Protein AF-R1EE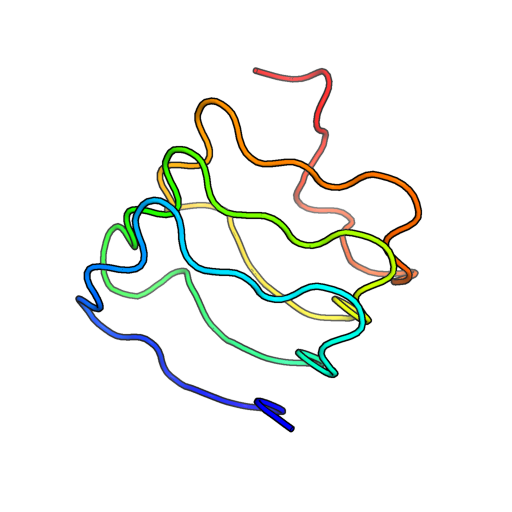11-F1 (afdb_monomer_lite)

Sequence (75 aa):
AFKGAQLLRADVRNADFTRADLRGADFTSAKADLTGASFKEAHIAGVDFREAAVQGVDFSGCFGKDAALFDPTAI

Organism: Emiliania huxleyi (NCBI:txid2903)

InterPro domains:
  IPR001646 Pentapeptide repeat [PF00805] (2-30)
  IPR001646 Pentapeptide repeat [PF00805] (32-61)
  IPR051082 Pentapeptide repeat and BTB/POZ domain-c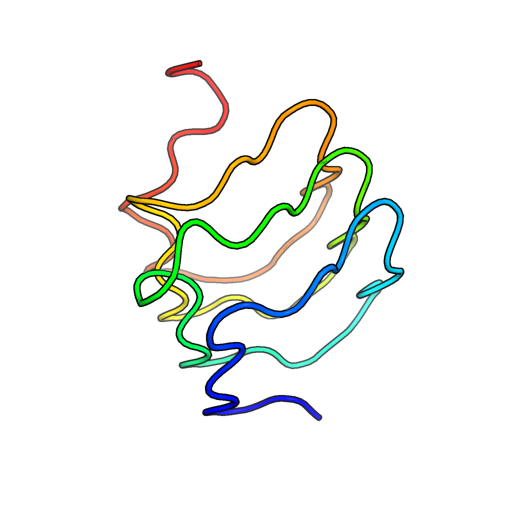ontaining protein [PTHR14136] (4-62)

Secondary structure (DSSP, 8-state):
--TT-B-TT-B-TT-B-TT-B-TT-B-TTTT-B-TT-B-TT-B-TT-B-TTSB-TT-B-TT-B-TT-TT--TT--

Radius of gyration: 10.7 Å; chains: 1; bounding box: 21×23×24 Å

Foldseek 3Di:
DCDQPACAQPAQDLPECAQNEHALHEPAHHQHEPHNYECHLYAQANYDCQRHNCHNYHCHNYDYPRPVNDDVVVD

Structure (mmCIF, N/CA/C/O backbone):
data_AF-R1EE11-F1
#
_entry.id   AF-R1EE11-F1
#
loop_
_atom_site.group_PDB
_atom_site.id
_atom_site.type_symbol
_atom_site.label_atom_id
_atom_site.label_alt_id
_atom_site.label_comp_id
_atom_site.label_asym_id
_atom_site.label_entity_id
_atom_site.label_seq_id
_atom_site.pdbx_PDB_ins_code
_atom_site.Cartn_x
_atom_site.Cartn_y
_atom_site.Cartn_z
_atom_site.occupancy
_atom_site.B_iso_or_equiv
_atom_site.auth_seq_id
_atom_site.auth_comp_id
_atom_site.auth_asym_id
_atom_site.auth_atom_id
_atom_site.pdbx_PDB_model_num
ATOM 1 N N . ALA A 1 1 ? -11.432 -6.252 -6.728 1.00 54.69 1 ALA A N 1
ATOM 2 C CA . ALA A 1 1 ? -10.139 -6.961 -6.648 1.00 54.69 1 ALA A CA 1
ATOM 3 C C . ALA A 1 1 ? -9.139 -6.178 -7.484 1.00 54.69 1 ALA A C 1
ATOM 5 O O . ALA A 1 1 ? -9.394 -5.988 -8.664 1.00 54.69 1 ALA A O 1
ATOM 6 N N . PHE A 1 2 ? -8.067 -5.684 -6.870 1.00 60.28 2 PHE A N 1
ATOM 7 C CA . PHE A 1 2 ? -7.033 -4.843 -7.492 1.00 60.28 2 PHE A CA 1
ATOM 8 C C . PHE A 1 2 ? -5.733 -5.632 -7.718 1.00 60.28 2 PHE A C 1
ATOM 10 O O . PHE A 1 2 ? -4.640 -5.076 -7.753 1.00 60.28 2 PHE A O 1
ATOM 17 N N . LYS A 1 3 ? -5.846 -6.958 -7.840 1.00 66.31 3 LYS A N 1
ATOM 18 C CA . LYS A 1 3 ? -4.717 -7.861 -8.052 1.00 66.31 3 LYS A CA 1
ATOM 19 C C . LYS A 1 3 ? -3.956 -7.449 -9.318 1.00 66.31 3 LYS A C 1
ATOM 21 O O . LYS A 1 3 ? -4.536 -7.474 -10.401 1.00 66.31 3 LYS A O 1
ATOM 26 N N . GLY A 1 4 ? -2.681 -7.087 -9.182 1.00 62.28 4 GLY A N 1
ATOM 27 C CA . GLY A 1 4 ? -1.857 -6.625 -10.307 1.00 62.28 4 GLY A CA 1
ATOM 28 C C . GLY A 1 4 ? -2.220 -5.241 -10.856 1.00 62.28 4 GLY A C 1
ATOM 29 O O . GLY A 1 4 ? -1.849 -4.927 -11.985 1.00 62.28 4 GLY A O 1
ATOM 30 N N . ALA A 1 5 ? -2.968 -4.422 -10.108 1.00 68.69 5 ALA A N 1
ATOM 31 C CA . ALA A 1 5 ? -3.262 -3.058 -10.527 1.00 68.69 5 ALA A CA 1
ATOM 32 C C . ALA A 1 5 ? -1.970 -2.227 -10.591 1.00 68.69 5 ALA A C 1
ATOM 34 O O . ALA A 1 5 ? -1.186 -2.214 -9.642 1.00 68.69 5 ALA A O 1
ATOM 35 N N . GLN A 1 6 ? -1.780 -1.521 -11.706 1.00 63.25 6 GLN A N 1
ATOM 36 C CA . GLN A 1 6 ? -0.754 -0.494 -11.856 1.00 63.25 6 GLN A CA 1
ATOM 37 C C . GLN A 1 6 ? -1.394 0.858 -11.545 1.00 63.25 6 GLN A C 1
ATOM 39 O O . GLN A 1 6 ? -2.124 1.408 -12.369 1.00 63.25 6 GLN A O 1
ATOM 44 N N . LEU A 1 7 ? -1.154 1.388 -10.346 1.00 65.44 7 LEU A N 1
ATOM 45 C CA . LEU A 1 7 ? -1.730 2.662 -9.892 1.00 65.44 7 LEU A CA 1
ATOM 46 C C . LEU A 1 7 ? -0.761 3.825 -10.146 1.00 65.44 7 LEU A C 1
ATOM 48 O O . LEU A 1 7 ? -0.491 4.671 -9.295 1.00 65.44 7 LEU A O 1
ATOM 52 N N . LEU A 1 8 ? -0.245 3.854 -11.374 1.00 62.81 8 LEU A N 1
ATOM 53 C CA . LEU A 1 8 ? 0.681 4.856 -11.887 1.00 62.81 8 LEU A CA 1
ATOM 54 C C . LEU A 1 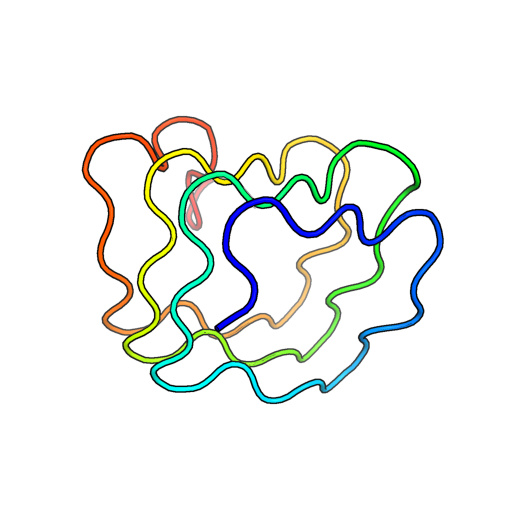8 ? 0.064 6.262 -11.807 1.00 62.81 8 LEU A C 1
ATOM 56 O O . LEU A 1 8 ? -0.837 6.597 -12.571 1.00 62.81 8 LEU A O 1
ATOM 60 N N . ARG A 1 9 ? 0.596 7.102 -10.918 1.00 60.03 9 ARG A N 1
ATOM 61 C CA . ARG A 1 9 ? 0.217 8.509 -10.681 1.00 60.03 9 ARG A CA 1
ATOM 62 C C . ARG A 1 9 ? -1.227 8.666 -10.210 1.00 60.03 9 ARG A C 1
ATOM 64 O O . ARG A 1 9 ? -1.822 9.724 -10.396 1.00 60.03 9 ARG A O 1
ATOM 71 N N . ALA A 1 10 ? -1.786 7.618 -9.609 1.00 65.31 10 ALA A N 1
ATOM 72 C CA . ALA A 1 10 ? -3.097 7.696 -8.999 1.00 65.31 10 ALA A CA 1
ATOM 73 C C . ALA A 1 10 ? -3.020 8.580 -7.745 1.00 65.31 10 ALA A C 1
ATOM 75 O O . ALA A 1 10 ? -2.204 8.342 -6.855 1.00 65.31 10 ALA A O 1
ATOM 76 N N . ASP A 1 11 ? -3.872 9.599 -7.689 1.00 68.44 11 ASP A N 1
ATOM 77 C CA . ASP A 1 11 ? -4.186 10.285 -6.442 1.00 68.44 11 ASP A CA 1
ATOM 78 C C . ASP A 1 11 ? -5.162 9.394 -5.667 1.00 68.44 11 ASP A C 1
ATOM 80 O O . ASP A 1 11 ? -6.334 9.275 -6.028 1.00 68.44 11 ASP A O 1
ATOM 84 N N . VAL A 1 12 ? -4.640 8.692 -4.664 1.00 78.62 12 VAL A N 1
ATOM 85 C CA . VAL A 1 12 ? -5.375 7.732 -3.826 1.00 78.62 12 VAL A CA 1
ATOM 86 C C . VAL A 1 12 ? -5.382 8.179 -2.363 1.00 78.62 12 VAL A C 1
ATOM 88 O O . VAL A 1 12 ? -5.530 7.367 -1.447 1.00 78.62 12 VAL A O 1
ATOM 91 N N . ARG A 1 13 ? -5.271 9.493 -2.137 1.00 83.50 13 ARG A N 1
ATOM 92 C CA . ARG A 1 13 ? -5.373 10.096 -0.808 1.00 83.50 13 ARG A CA 1
ATOM 93 C C . ARG A 1 13 ? -6.742 9.809 -0.204 1.00 83.50 13 ARG A C 1
ATOM 95 O O . ARG A 1 13 ? -7.767 10.008 -0.854 1.00 83.50 13 ARG A O 1
ATOM 102 N N . ASN A 1 14 ? -6.761 9.380 1.055 1.00 84.75 14 ASN A N 1
ATOM 103 C CA . ASN A 1 14 ? -7.971 8.984 1.786 1.00 84.75 14 ASN A CA 1
ATOM 104 C C . ASN A 1 14 ? -8.799 7.875 1.104 1.00 84.75 14 ASN A C 1
ATOM 106 O O . ASN A 1 14 ? -9.992 7.740 1.377 1.00 84.75 14 ASN A O 1
ATOM 110 N N . ALA A 1 15 ? -8.199 7.092 0.200 1.00 86.31 15 ALA A N 1
ATOM 111 C CA . ALA A 1 15 ? -8.885 5.974 -0.433 1.00 86.31 15 ALA A CA 1
ATOM 112 C C . ALA A 1 15 ? -9.154 4.847 0.576 1.00 86.31 15 ALA A C 1
ATOM 114 O O . ALA A 1 15 ? -8.321 4.538 1.429 1.00 86.31 15 ALA A O 1
ATOM 115 N N . ASP A 1 16 ? -10.313 4.201 0.448 1.00 88.62 16 ASP A N 1
ATOM 116 C CA . ASP A 1 16 ? -10.686 3.051 1.267 1.00 88.62 16 ASP A CA 1
ATOM 117 C C . ASP A 1 16 ? -10.422 1.741 0.506 1.00 88.62 16 ASP A C 1
ATOM 119 O O . ASP A 1 16 ? -11.120 1.389 -0.448 1.00 88.62 16 ASP A O 1
ATOM 123 N N . PHE A 1 17 ? -9.391 1.021 0.943 1.00 86.94 17 PHE A N 1
ATOM 124 C CA . PHE A 1 17 ? -9.028 -0.327 0.511 1.00 86.94 17 PHE A CA 1
ATOM 125 C C . PHE A 1 17 ? -9.318 -1.370 1.599 1.00 86.94 17 PHE A C 1
ATOM 127 O O . PHE A 1 17 ? -8.730 -2.457 1.587 1.00 86.94 17 PHE A O 1
ATOM 134 N N . THR A 1 18 ? -10.227 -1.079 2.533 1.00 89.19 18 THR A N 1
ATOM 135 C CA . THR A 1 18 ? -10.612 -2.012 3.593 1.00 89.19 18 THR A CA 1
ATOM 136 C C . THR A 1 18 ? -11.058 -3.343 2.987 1.00 89.19 18 THR A C 1
ATOM 138 O O . THR A 1 18 ? -11.950 -3.400 2.138 1.00 89.19 18 THR A O 1
ATOM 141 N N . ARG A 1 19 ? -10.420 -4.439 3.416 1.00 90.19 19 ARG A N 1
ATOM 142 C CA . ARG A 1 19 ? -10.654 -5.815 2.941 1.00 90.19 19 ARG A CA 1
ATOM 143 C C . ARG A 1 19 ? -10.418 -6.014 1.438 1.00 90.19 19 ARG A C 1
ATOM 145 O O . ARG A 1 19 ? -10.896 -6.992 0.856 1.00 90.19 19 ARG A O 1
ATOM 152 N N . ALA A 1 20 ? -9.678 -5.115 0.789 1.00 86.69 20 ALA A N 1
ATOM 153 C CA . ALA A 1 20 ? -9.345 -5.242 -0.622 1.00 86.69 20 ALA A CA 1
ATOM 154 C C . ALA A 1 20 ? -8.317 -6.357 -0.863 1.00 86.69 20 ALA A C 1
ATOM 156 O O . ALA A 1 20 ? -7.364 -6.544 -0.109 1.00 86.69 20 ALA A O 1
ATOM 157 N N . ASP A 1 21 ? -8.479 -7.072 -1.976 1.00 87.56 21 ASP A N 1
ATOM 158 C CA . ASP A 1 21 ? -7.445 -7.962 -2.502 1.00 87.56 21 ASP A CA 1
ATOM 159 C C . ASP A 1 21 ? -6.522 -7.184 -3.443 1.00 87.56 21 ASP A C 1
ATOM 161 O O . ASP A 1 21 ? -6.912 -6.869 -4.574 1.00 87.56 21 ASP A O 1
ATOM 165 N N . LEU A 1 22 ? -5.327 -6.866 -2.949 1.00 84.62 22 LEU A N 1
ATOM 166 C CA . LEU A 1 22 ? -4.288 -6.074 -3.608 1.00 84.62 22 LEU A CA 1
ATOM 167 C C . LEU A 1 22 ? -3.058 -6.916 -3.956 1.00 84.62 22 LEU A C 1
ATOM 169 O O . LEU A 1 22 ? -2.009 -6.368 -4.267 1.00 84.62 22 LEU A O 1
ATOM 173 N N . ARG A 1 23 ? -3.148 -8.249 -3.906 1.00 85.81 23 ARG A N 1
ATOM 174 C CA . ARG A 1 23 ? -1.980 -9.118 -4.108 1.00 85.81 23 ARG A CA 1
ATOM 175 C C . ARG A 1 23 ? -1.259 -8.796 -5.425 1.00 85.81 23 ARG A C 1
ATOM 177 O O . ARG A 1 23 ? -1.874 -8.819 -6.492 1.00 85.81 23 ARG A O 1
ATOM 184 N N . GLY A 1 24 ? 0.040 -8.515 -5.349 1.00 78.81 24 GLY A N 1
ATOM 185 C CA . GLY A 1 24 ? 0.869 -8.143 -6.501 1.00 78.81 24 GLY A CA 1
ATOM 186 C C . GLY A 1 24 ? 0.542 -6.789 -7.142 1.00 78.81 24 GLY A C 1
ATOM 187 O O . GLY A 1 24 ? 0.914 -6.583 -8.293 1.00 78.81 24 GLY A O 1
ATOM 188 N N . ALA A 1 25 ? -0.201 -5.903 -6.469 1.00 81.56 25 ALA A N 1
ATOM 189 C CA . ALA A 1 25 ? -0.373 -4.527 -6.928 1.00 81.56 25 ALA A CA 1
ATOM 190 C C . ALA A 1 25 ? 0.957 -3.762 -6.847 1.00 81.56 25 ALA A C 1
ATOM 192 O O . ALA A 1 25 ? 1.743 -3.963 -5.920 1.00 81.56 25 ALA A O 1
ATOM 193 N N . ASP A 1 26 ? 1.188 -2.876 -7.812 1.00 77.25 26 ASP A N 1
ATOM 194 C CA .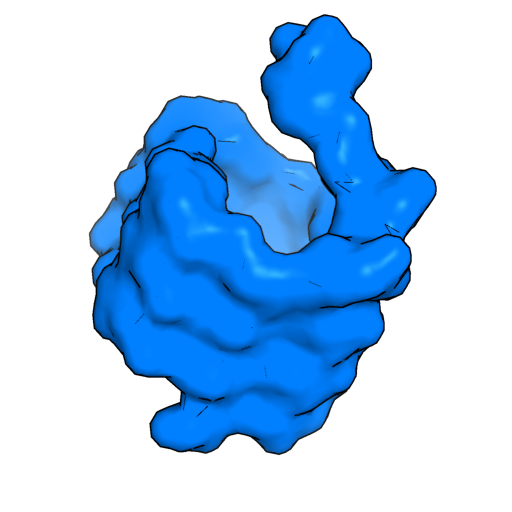 ASP A 1 26 ? 2.391 -2.050 -7.882 1.00 77.25 26 ASP A CA 1
ATOM 195 C C . ASP A 1 26 ? 2.038 -0.583 -7.592 1.00 77.25 26 ASP A C 1
ATOM 197 O O . ASP A 1 26 ? 1.329 0.061 -8.375 1.00 77.25 26 ASP A O 1
ATOM 201 N N . PHE A 1 27 ? 2.542 -0.068 -6.464 1.00 75.31 27 PHE A N 1
ATOM 202 C CA . PHE A 1 27 ? 2.451 1.342 -6.069 1.00 75.31 27 PHE A CA 1
ATOM 203 C C . PHE A 1 27 ? 3.795 2.082 -6.196 1.00 75.31 27 PHE A C 1
ATOM 205 O O . PHE A 1 27 ? 3.890 3.250 -5.815 1.00 75.31 27 PHE A O 1
ATOM 212 N N . THR A 1 28 ? 4.838 1.442 -6.737 1.00 68.00 28 THR A N 1
ATOM 213 C CA . THR A 1 28 ? 6.185 2.034 -6.850 1.00 68.00 28 THR A CA 1
ATOM 214 C C . THR A 1 28 ? 6.250 3.131 -7.890 1.00 68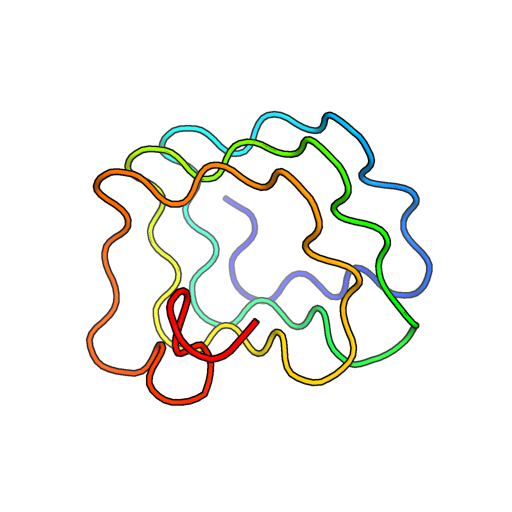.00 28 THR A C 1
ATOM 216 O O . THR A 1 28 ? 6.942 4.129 -7.737 1.00 68.00 28 THR A O 1
ATOM 219 N N . SER A 1 29 ? 5.508 2.968 -8.973 1.00 55.41 29 SER A N 1
ATOM 220 C CA . SER A 1 29 ? 5.930 3.499 -10.259 1.00 55.41 29 SER A CA 1
ATOM 221 C C . SER A 1 29 ? 5.571 4.975 -10.488 1.00 55.41 29 SER A C 1
ATOM 223 O O . SER A 1 29 ? 5.616 5.471 -11.616 1.00 55.41 29 SER A O 1
ATOM 225 N N . ALA A 1 30 ? 5.231 5.718 -9.427 1.00 48.69 30 ALA A N 1
ATOM 226 C CA . ALA A 1 30 ? 4.752 7.084 -9.591 1.00 48.69 30 ALA A CA 1
ATOM 227 C C . ALA A 1 30 ? 4.805 8.049 -8.402 1.00 48.69 30 ALA A C 1
ATOM 229 O O . ALA A 1 30 ? 4.305 9.163 -8.570 1.00 48.69 30 ALA A O 1
ATOM 230 N N . LYS A 1 31 ? 5.363 7.692 -7.238 1.00 64.88 31 LYS A N 1
ATOM 231 C CA . LYS A 1 31 ? 5.082 8.439 -5.995 1.00 64.88 31 LYS A CA 1
ATOM 232 C C . LYS A 1 31 ? 3.581 8.432 -5.684 1.00 64.88 31 LYS A C 1
ATOM 234 O O . LYS A 1 31 ? 2.964 9.489 -5.563 1.00 64.88 31 LYS A O 1
ATOM 239 N N . ALA A 1 32 ? 2.973 7.246 -5.658 1.00 75.25 32 ALA A N 1
ATOM 240 C CA . ALA A 1 32 ? 1.567 7.129 -5.285 1.00 75.25 32 ALA A CA 1
ATOM 241 C C . ALA A 1 32 ? 1.351 7.816 -3.929 1.00 75.25 32 ALA A C 1
ATOM 243 O O . ALA A 1 32 ? 2.068 7.522 -2.970 1.00 75.25 32 ALA A O 1
ATOM 244 N N . ASP A 1 33 ? 0.406 8.753 -3.871 1.00 82.56 33 ASP A N 1
ATOM 245 C CA . ASP A 1 33 ? 0.061 9.436 -2.631 1.00 82.56 33 ASP A CA 1
ATOM 246 C C . ASP A 1 33 ? -1.083 8.684 -1.960 1.00 82.56 33 ASP A C 1
ATOM 248 O O . ASP A 1 33 ? -2.248 8.827 -2.335 1.00 82.56 33 ASP A O 1
ATOM 252 N N . LEU A 1 34 ? -0.717 7.833 -1.003 1.00 84.31 34 LEU A N 1
ATOM 253 C CA . LEU A 1 34 ? -1.628 7.064 -0.168 1.00 84.31 34 LEU A CA 1
ATOM 254 C C . LEU A 1 34 ? -1.973 7.813 1.120 1.00 84.31 34 LEU A C 1
ATOM 256 O O . LEU A 1 34 ? -2.562 7.210 2.008 1.00 84.31 34 LEU A O 1
ATOM 260 N N . THR A 1 35 ? -1.633 9.099 1.263 1.00 87.06 35 THR A N 1
ATOM 261 C CA . THR A 1 35 ? -1.831 9.826 2.522 1.00 87.06 35 THR A CA 1
ATOM 262 C C . THR A 1 35 ? -3.273 9.688 3.021 1.00 87.06 35 THR A C 1
ATOM 264 O O . THR A 1 35 ? -4.226 10.017 2.311 1.00 87.06 35 THR A O 1
ATOM 267 N N . GLY A 1 36 ? -3.431 9.168 4.241 1.00 88.69 36 GLY A N 1
ATOM 268 C CA . GLY A 1 36 ? -4.732 8.930 4.877 1.00 88.69 36 GLY A CA 1
ATOM 269 C C . GLY A 1 36 ? -5.550 7.749 4.333 1.00 88.69 36 GLY A C 1
ATOM 270 O O . GLY A 1 36 ? -6.703 7.589 4.727 1.00 88.69 36 GLY A O 1
ATOM 271 N N . ALA A 1 37 ? -5.015 6.932 3.421 1.00 89.38 37 ALA A N 1
ATOM 272 C CA . ALA A 1 37 ? -5.716 5.754 2.910 1.00 89.38 37 ALA A CA 1
ATOM 273 C C . ALA A 1 37 ? -5.885 4.666 3.989 1.00 89.38 37 ALA A C 1
ATOM 275 O O . ALA A 1 37 ? -5.088 4.560 4.921 1.00 89.38 37 ALA A O 1
ATOM 276 N N . SER A 1 38 ? -6.899 3.810 3.847 1.00 89.75 38 SER A N 1
ATOM 277 C CA . SER A 1 38 ? -7.107 2.659 4.735 1.00 89.75 38 SER A CA 1
ATOM 278 C C . SER A 1 38 ? -6.913 1.346 3.989 1.00 89.75 38 SER A C 1
ATOM 280 O O . SER A 1 38 ? -7.581 1.087 2.997 1.00 89.75 38 SER A O 1
ATOM 282 N N . PHE A 1 39 ? -6.020 0.495 4.486 1.00 87.25 39 PHE A N 1
ATOM 283 C CA . PHE A 1 39 ? -5.769 -0.876 4.028 1.00 87.25 39 PHE A CA 1
ATOM 284 C C . PHE A 1 39 ? -6.182 -1.896 5.094 1.00 87.25 39 PHE A C 1
ATOM 286 O O . PHE A 1 39 ? -5.643 -3.008 5.157 1.00 87.25 39 PHE A O 1
ATOM 293 N N . LYS A 1 40 ? -7.135 -1.527 5.955 1.00 89.44 40 LYS A N 1
ATOM 294 C CA . LYS A 1 40 ? -7.572 -2.374 7.058 1.00 89.44 40 LYS A CA 1
ATOM 295 C C . LYS A 1 40 ? -8.027 -3.739 6.546 1.00 89.44 40 LYS A C 1
ATOM 297 O O . LYS A 1 40 ? -8.842 -3.822 5.632 1.00 89.44 40 LYS A O 1
ATOM 302 N N . GLU A 1 41 ? -7.509 -4.819 7.125 1.00 90.81 41 GLU A N 1
ATOM 303 C CA . GLU A 1 41 ? -7.844 -6.200 6.726 1.00 90.81 41 GLU A CA 1
ATOM 304 C C . GLU A 1 41 ? -7.579 -6.524 5.233 1.00 90.81 41 GLU A C 1
ATOM 306 O O . GLU A 1 41 ? -8.109 -7.501 4.698 1.00 90.81 41 GLU A O 1
ATOM 311 N N . ALA A 1 42 ? -6.770 -5.725 4.526 1.00 89.19 42 ALA A N 1
ATOM 312 C CA . ALA A 1 42 ? -6.480 -5.929 3.108 1.00 89.19 42 ALA A CA 1
ATOM 313 C C . ALA A 1 42 ? -5.435 -7.034 2.874 1.00 89.19 42 ALA A C 1
ATOM 315 O O . ALA A 1 42 ? -4.529 -7.251 3.681 1.00 89.19 42 ALA A O 1
ATOM 316 N N . HIS A 1 43 ? -5.518 -7.717 1.730 1.00 88.19 43 HIS A N 1
ATOM 317 C CA . HIS A 1 43 ? -4.503 -8.679 1.294 1.00 88.19 43 HIS A CA 1
ATOM 318 C C . HIS A 1 43 ? -3.446 -7.972 0.443 1.00 88.19 43 HIS A C 1
ATOM 320 O O . HIS A 1 43 ? -3.675 -7.715 -0.738 1.00 88.19 43 HIS A O 1
ATOM 326 N N . ILE A 1 44 ? -2.274 -7.719 1.022 1.00 83.31 44 ILE A N 1
ATOM 327 C CA . ILE A 1 44 ? -1.181 -6.938 0.414 1.00 83.31 44 ILE A CA 1
ATOM 328 C C . ILE A 1 44 ? 0.052 -7.791 0.069 1.00 83.31 44 ILE A C 1
ATOM 330 O O . ILE A 1 44 ? 1.162 -7.287 -0.072 1.00 83.31 44 ILE A O 1
ATOM 334 N N . ALA A 1 45 ? -0.108 -9.112 -0.059 1.00 84.62 45 ALA A N 1
ATOM 335 C CA . ALA A 1 45 ? 1.013 -9.994 -0.383 1.00 84.62 45 ALA A CA 1
ATOM 336 C C . ALA A 1 45 ? 1.637 -9.638 -1.748 1.00 84.62 45 ALA A C 1
ATOM 338 O O . ALA A 1 45 ? 0.949 -9.661 -2.772 1.00 84.62 45 ALA A O 1
ATOM 339 N N . GLY A 1 46 ? 2.940 -9.345 -1.753 1.00 80.56 46 GLY A N 1
ATOM 340 C CA . GLY A 1 46 ? 3.679 -8.946 -2.953 1.00 80.56 46 GLY A CA 1
ATOM 341 C C . GLY A 1 46 ? 3.383 -7.523 -3.433 1.00 80.56 46 GLY A C 1
ATOM 342 O O . GLY A 1 46 ? 3.679 -7.222 -4.584 1.00 80.56 46 GLY A O 1
ATOM 343 N N . VAL A 1 47 ? 2.767 -6.683 -2.593 1.00 81.62 47 VAL A N 1
ATOM 344 C CA . VAL A 1 47 ? 2.621 -5.250 -2.870 1.00 81.62 47 VAL A CA 1
ATOM 345 C C . VAL A 1 47 ? 3.921 -4.531 -2.544 1.00 81.62 47 VAL A C 1
ATOM 347 O O . VAL A 1 47 ? 4.523 -4.780 -1.500 1.00 81.62 47 VAL A O 1
ATOM 350 N N . ASP A 1 48 ? 4.333 -3.629 -3.427 1.00 78.62 48 ASP A N 1
ATOM 351 C CA . ASP A 1 48 ? 5.529 -2.814 -3.243 1.00 78.62 48 ASP A CA 1
ATOM 352 C C . ASP A 1 48 ? 5.163 -1.345 -2.978 1.00 78.62 48 ASP A C 1
ATOM 354 O O . ASP A 1 48 ? 4.510 -0.699 -3.800 1.00 78.62 48 ASP A O 1
ATOM 358 N N . PHE A 1 49 ? 5.585 -0.841 -1.811 1.00 78.44 49 PHE A N 1
ATOM 359 C CA . PHE A 1 49 ? 5.322 0.514 -1.310 1.00 78.44 49 PHE A CA 1
ATOM 360 C C . PHE A 1 49 ? 6.577 1.402 -1.246 1.00 78.44 49 PHE A C 1
ATOM 362 O O . PHE A 1 49 ? 6.486 2.523 -0.754 1.00 78.44 49 PHE A O 1
ATOM 369 N N . ARG A 1 50 ? 7.750 0.940 -1.715 1.00 77.06 50 ARG A N 1
ATOM 370 C CA . ARG A 1 50 ? 9.061 1.590 -1.460 1.00 77.06 50 ARG A CA 1
ATOM 371 C C . ARG A 1 50 ? 9.183 3.057 -1.893 1.00 77.06 50 ARG A C 1
ATOM 373 O O . ARG A 1 50 ? 10.064 3.753 -1.399 1.00 77.06 50 ARG A O 1
ATOM 380 N N . GLU A 1 51 ? 8.325 3.525 -2.796 1.00 78.38 51 GLU A N 1
ATOM 381 C CA . GLU A 1 51 ? 8.310 4.912 -3.287 1.00 78.38 51 GLU A CA 1
ATOM 382 C C . GLU A 1 51 ? 6.965 5.631 -3.060 1.00 78.38 51 GLU A C 1
ATOM 384 O O . GLU A 1 51 ? 6.771 6.745 -3.547 1.00 78.38 51 GLU A O 1
ATOM 389 N N . ALA A 1 52 ? 6.022 5.019 -2.335 1.00 80.69 52 ALA A N 1
ATOM 390 C CA . ALA A 1 52 ? 4.713 5.610 -2.062 1.00 80.69 52 ALA A CA 1
ATOM 391 C C . ALA A 1 52 ? 4.749 6.531 -0.828 1.00 80.69 52 ALA A C 1
ATOM 393 O O . ALA A 1 52 ? 5.418 6.241 0.165 1.00 80.69 52 ALA A O 1
ATOM 394 N N . ALA A 1 53 ? 3.991 7.629 -0.864 1.00 83.50 53 ALA A N 1
ATOM 395 C CA . ALA A 1 53 ? 3.740 8.450 0.317 1.00 83.50 53 ALA A CA 1
ATOM 396 C C . ALA A 1 53 ? 2.653 7.772 1.159 1.00 83.50 53 ALA A C 1
ATOM 398 O O . ALA A 1 53 ? 1.498 7.709 0.751 1.00 83.50 53 ALA A O 1
ATOM 399 N N . VAL A 1 54 ? 3.037 7.214 2.307 1.00 81.44 54 VAL A N 1
ATOM 400 C CA . VAL A 1 54 ? 2.168 6.398 3.179 1.00 81.44 54 VAL A CA 1
ATOM 401 C C . VAL A 1 54 ? 1.833 7.079 4.512 1.00 81.44 54 VAL A C 1
ATOM 403 O O . VAL A 1 54 ? 1.491 6.424 5.497 1.00 81.44 54 VAL A O 1
ATOM 406 N N . GLN A 1 55 ? 1.957 8.403 4.585 1.00 85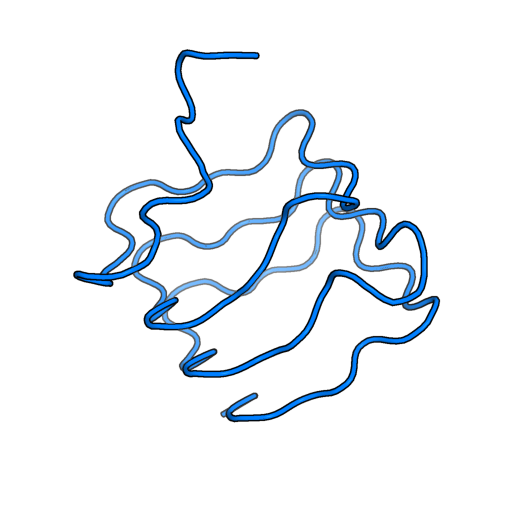.81 55 GLN A N 1
ATOM 407 C CA . GLN A 1 55 ? 1.706 9.145 5.818 1.00 85.81 55 GLN A CA 1
ATOM 408 C C . GLN A 1 55 ? 0.246 8.980 6.270 1.00 85.81 55 GLN A C 1
ATOM 410 O O . GLN A 1 55 ? -0.693 9.244 5.522 1.00 85.81 55 GLN A O 1
ATOM 415 N N . GLY A 1 56 ? 0.043 8.543 7.515 1.00 86.44 56 GLY A N 1
ATOM 416 C CA . GLY A 1 56 ? -1.298 8.356 8.080 1.00 86.44 56 GLY A CA 1
ATOM 417 C C . GLY A 1 56 ? -2.105 7.212 7.456 1.00 86.44 56 GLY A C 1
ATOM 418 O O . GLY A 1 56 ? -3.323 7.198 7.607 1.00 86.44 56 GLY A O 1
ATOM 419 N N . VAL A 1 57 ? -1.458 6.277 6.754 1.00 87.31 57 VAL A N 1
ATOM 420 C CA . VAL A 1 57 ? -2.130 5.087 6.222 1.00 87.31 57 VAL A CA 1
ATOM 421 C C . VAL A 1 57 ? -2.441 4.092 7.339 1.00 87.31 57 VAL A C 1
ATOM 423 O O . VAL A 1 57 ? -1.575 3.770 8.154 1.00 87.31 57 VAL A O 1
ATOM 426 N N . ASP A 1 58 ? -3.661 3.556 7.348 1.00 88.31 58 ASP A N 1
ATOM 427 C CA . ASP A 1 58 ? -4.055 2.493 8.275 1.00 88.31 58 ASP A CA 1
ATOM 428 C C . ASP A 1 58 ? -3.799 1.102 7.673 1.00 88.31 58 ASP A C 1
ATOM 430 O O . ASP A 1 58 ? -4.542 0.644 6.806 1.00 88.31 58 ASP A O 1
ATOM 434 N N . PHE A 1 59 ? -2.770 0.406 8.160 1.00 83.12 59 PHE A N 1
ATOM 435 C CA . PHE A 1 59 ? -2.448 -0.978 7.782 1.00 83.12 59 PHE A CA 1
ATOM 436 C C . PHE A 1 59 ? -2.986 -2.027 8.775 1.00 83.12 59 PHE A C 1
ATOM 438 O O . PHE A 1 59 ? -2.587 -3.192 8.736 1.00 83.12 59 PHE A O 1
ATOM 445 N N . SER A 1 60 ? -3.878 -1.652 9.695 1.00 85.81 60 SER A N 1
ATOM 446 C CA . SER A 1 60 ? -4.337 -2.543 10.766 1.00 85.81 60 SER A CA 1
ATOM 447 C C . SER A 1 60 ? -4.944 -3.843 10.231 1.00 85.81 60 SER A C 1
ATOM 449 O O . SER A 1 60 ? -5.900 -3.849 9.456 1.00 85.81 60 SER A O 1
ATOM 451 N N . GLY A 1 61 ? -4.405 -4.979 10.676 1.00 85.75 61 GLY A N 1
ATOM 452 C CA . GLY A 1 61 ? -4.914 -6.297 10.297 1.00 85.75 61 GLY A CA 1
ATOM 453 C C . GLY A 1 61 ? -4.667 -6.684 8.836 1.00 85.75 61 GLY A C 1
ATOM 454 O O . GLY A 1 61 ? -5.304 -7.618 8.363 1.00 85.75 61 GLY A O 1
ATOM 455 N N . CYS A 1 62 ? -3.783 -5.999 8.106 1.00 85.44 62 CYS A N 1
ATOM 456 C CA . CYS A 1 62 ? -3.420 -6.409 6.752 1.00 85.44 62 CYS A CA 1
ATOM 457 C C . CYS A 1 62 ? -2.742 -7.795 6.729 1.00 85.44 62 CYS A C 1
ATOM 459 O O . CYS A 1 62 ? -2.035 -8.185 7.660 1.00 85.44 62 CYS A O 1
ATOM 461 N N . PHE A 1 63 ? -2.913 -8.526 5.627 1.00 82.31 63 PHE A N 1
ATOM 462 C CA . PHE A 1 63 ? -2.398 -9.883 5.449 1.00 82.31 63 PHE A CA 1
ATOM 463 C C . PHE A 1 63 ? -1.390 -9.945 4.289 1.00 82.31 63 PHE A C 1
ATOM 465 O O . PHE A 1 63 ? -1.725 -9.633 3.142 1.00 82.31 63 PHE A O 1
ATOM 472 N N . GLY A 1 64 ? -0.162 -10.409 4.549 1.00 77.12 64 GLY A N 1
ATOM 473 C CA . GLY A 1 64 ? 0.840 -10.632 3.501 1.00 77.12 64 GLY A CA 1
ATOM 474 C C . GLY A 1 64 ? 2.216 -11.026 4.036 1.00 77.12 64 GLY A C 1
ATOM 475 O O . GLY A 1 64 ? 2.890 -10.225 4.665 1.00 77.12 64 GLY A O 1
ATOM 476 N N . LYS A 1 65 ? 2.659 -12.254 3.735 1.00 59.81 65 LYS A N 1
ATOM 477 C CA . LYS A 1 65 ? 3.959 -12.808 4.172 1.00 59.81 65 LYS A CA 1
ATOM 478 C C . LYS A 1 65 ? 5.193 -12.120 3.563 1.00 59.81 65 LYS A C 1
ATOM 480 O O . LYS A 1 65 ? 6.276 -12.235 4.115 1.00 59.81 65 LYS A O 1
ATOM 485 N N . ASP A 1 66 ? 5.004 -11.410 2.449 1.00 56.09 66 ASP A N 1
ATOM 486 C CA . ASP A 1 66 ? 6.059 -10.744 1.672 1.00 56.09 66 ASP A CA 1
ATOM 487 C C . ASP A 1 66 ? 5.870 -9.220 1.625 1.00 56.09 66 ASP A C 1
ATOM 489 O O . ASP A 1 66 ? 6.492 -8.552 0.807 1.00 56.09 66 ASP A O 1
ATOM 493 N N . ALA A 1 67 ? 5.068 -8.633 2.525 1.00 53.94 67 ALA A N 1
ATOM 494 C CA . ALA A 1 67 ? 5.058 -7.176 2.731 1.00 53.94 67 ALA A CA 1
ATOM 495 C C . ALA A 1 67 ? 6.397 -6.655 3.314 1.00 53.94 67 ALA A C 1
ATOM 497 O O . ALA A 1 67 ? 6.482 -5.519 3.757 1.00 53.94 67 ALA A O 1
ATOM 498 N N . ALA A 1 68 ? 7.445 -7.488 3.288 1.00 46.72 68 ALA A N 1
ATOM 499 C CA . ALA A 1 68 ? 8.775 -7.374 3.876 1.00 46.72 68 ALA A CA 1
ATOM 500 C C . ALA A 1 68 ? 9.605 -6.153 3.431 1.00 46.72 68 ALA A C 1
ATOM 502 O O . ALA A 1 68 ? 10.769 -6.045 3.798 1.00 46.72 68 ALA A O 1
ATOM 503 N N . LEU A 1 69 ? 9.034 -5.238 2.649 1.00 49.97 69 LEU A N 1
ATOM 504 C CA . LEU A 1 69 ? 9.633 -3.944 2.315 1.00 49.97 69 LEU A CA 1
ATOM 505 C C . LEU A 1 69 ? 8.947 -2.770 3.020 1.00 49.97 69 LEU A C 1
ATOM 507 O O . LEU A 1 69 ? 9.391 -1.634 2.882 1.00 49.97 69 LEU A O 1
ATOM 511 N N . PHE A 1 70 ? 7.888 -3.042 3.778 1.00 52.09 70 PHE A N 1
ATOM 512 C CA . PHE A 1 70 ? 7.191 -2.067 4.587 1.00 52.09 70 PHE A CA 1
ATOM 513 C C . PHE A 1 70 ? 7.358 -2.438 6.060 1.00 52.09 70 PHE A C 1
ATOM 515 O O . PHE A 1 70 ? 6.649 -3.296 6.584 1.00 52.09 70 PHE A O 1
ATOM 522 N N . ASP A 1 71 ? 8.335 -1.812 6.712 1.00 54.19 71 ASP A N 1
ATOM 523 C CA . ASP A 1 71 ? 8.368 -1.732 8.166 1.00 54.19 71 ASP A CA 1
ATOM 524 C C . ASP A 1 71 ? 7.573 -0.478 8.576 1.00 54.19 71 ASP A C 1
ATOM 526 O O . ASP A 1 71 ? 8.096 0.632 8.451 1.00 54.19 71 ASP A O 1
ATOM 530 N N . PRO A 1 72 ? 6.314 -0.610 9.042 1.00 46.88 72 PRO A N 1
ATOM 531 C CA . PRO A 1 72 ? 5.518 0.531 9.494 1.00 46.88 72 PRO A CA 1
ATOM 532 C C . PRO A 1 72 ? 6.131 1.254 10.700 1.00 46.88 72 PRO A C 1
ATOM 534 O O . PRO A 1 72 ? 5.660 2.331 11.048 1.00 46.88 72 PRO A O 1
ATOM 537 N N . THR A 1 73 ? 7.143 0.669 11.355 1.00 43.56 73 THR A N 1
ATOM 538 C CA . THR A 1 73 ? 7.884 1.292 12.460 1.00 43.56 73 THR A CA 1
ATOM 539 C C . THR A 1 73 ? 9.168 2.003 12.020 1.00 43.56 73 THR A C 1
ATOM 541 O O . THR A 1 73 ? 9.786 2.680 12.837 1.00 43.56 73 THR A O 1
ATOM 544 N N . ALA A 1 74 ? 9.561 1.898 10.744 1.00 45.22 74 ALA A N 1
ATOM 545 C CA . ALA A 1 74 ? 10.749 2.554 10.188 1.00 45.22 74 ALA A CA 1
ATOM 546 C C . ALA A 1 74 ? 10.484 3.970 9.628 1.00 45.22 74 ALA A C 1
ATOM 548 O O . ALA A 1 74 ? 11.368 4.545 8.987 1.00 45.22 74 ALA A O 1
ATOM 549 N N . ILE A 1 75 ? 9.288 4.524 9.862 1.00 41.00 75 ILE A N 1
ATOM 550 C CA . ILE A 1 75 ? 8.855 5.875 9.462 1.00 41.00 75 ILE A CA 1
ATOM 551 C C . ILE A 1 75 ? 8.462 6.693 10.687 1.00 41.00 75 ILE A C 1
ATOM 553 O O . ILE A 1 75 ? 7.801 6.120 11.581 1.00 41.00 75 ILE A O 1
#

pLDDT: mean 74.76, std 14.19, range [41.0, 90.81]